Protein AF-A0A430VL19-F1 (afdb_monomer)

Radius of gyration: 13.89 Å; Cα contacts (8 Å, |Δi|>4): 177; chains: 1; bounding box: 32×30×32 Å

Sequence (88 aa):
GAGGYVIFLDQNRNRTYDGADTAIQTITFGQGDWARVRLAALTGPAALVFDPRGIPQDFTGATVTLSDRAGTYTQGVALSPQGRGSLP

pLDDT: mean 95.74, std 3.65, range [72.06, 98.38]

Mean predicted aligned error: 2.77 Å

Solvent-accessible surface area (backbone atoms only — not comparable to full-atom values): 5276 Å² total; per-residue (Å²): 131,39,45,64,55,70,46,65,47,66,71,84,70,77,65,57,93,54,94,83,39,50,75,78,44,79,47,57,30,48,41,79,98,33,43,49,38,26,61,71,47,74,48,65,69,94,52,84,40,61,47,101,86,70,48,61,54,94,35,84,29,29,37,43,27,34,21,40,72,85,66,84,46,74,48,58,37,38,29,42,47,82,68,49,77,44,74,125

Structure (mmCIF, N/CA/C/O backbone):
data_AF-A0A430VL19-F1
#
_entry.id   AF-A0A430VL19-F1
#
loop_
_atom_site.group_PDB
_atom_site.id
_atom_site.type_symbol
_atom_site.label_atom_id
_atom_site.label_alt_id
_atom_site.label_comp_id
_atom_site.label_asym_id
_atom_site.label_entity_id
_atom_site.label_seq_id
_atom_site.pdbx_PDB_ins_code
_atom_site.Cartn_x
_atom_site.Cartn_y
_atom_site.Cartn_z
_atom_site.occupancy
_atom_site.B_iso_or_equiv
_atom_site.auth_seq_id
_atom_site.auth_comp_id
_atom_site.auth_asym_id
_atom_site.auth_atom_id
_atom_site.pdbx_PDB_model_num
ATOM 1 N N . GLY A 1 1 ? -7.266 -10.471 5.704 1.00 77.38 1 GLY A N 1
ATOM 2 C CA . GLY A 1 1 ? -6.158 -10.355 6.677 1.00 77.38 1 GLY A CA 1
ATOM 3 C C . GLY A 1 1 ? -6.109 -8.941 7.223 1.00 77.38 1 GLY A C 1
ATOM 4 O O . GLY A 1 1 ? -6.849 -8.103 6.737 1.00 77.38 1 GLY A O 1
ATOM 5 N N . ALA A 1 2 ? -5.259 -8.664 8.209 1.00 95.50 2 ALA A N 1
ATOM 6 C CA . ALA A 1 2 ? -5.099 -7.328 8.797 1.00 95.50 2 ALA A CA 1
ATOM 7 C C . ALA A 1 2 ? -4.327 -6.331 7.904 1.00 95.50 2 ALA A C 1
ATOM 9 O O . ALA A 1 2 ? -4.161 -5.178 8.292 1.00 95.50 2 ALA A O 1
ATOM 10 N N . GLY A 1 3 ? -3.870 -6.764 6.725 1.00 96.94 3 GLY A N 1
ATOM 11 C CA . GLY A 1 3 ? -2.993 -6.003 5.838 1.00 96.94 3 GLY A CA 1
ATOM 12 C C . GLY A 1 3 ? -1.519 -6.153 6.208 1.00 96.94 3 GLY A C 1
ATOM 13 O O . GLY A 1 3 ? -1.158 -6.951 7.075 1.00 96.94 3 GLY A O 1
ATOM 14 N N . GLY A 1 4 ? -0.672 -5.394 5.526 1.00 97.00 4 GLY A N 1
ATOM 15 C CA . GLY A 1 4 ? 0.772 -5.416 5.701 1.00 97.00 4 GLY A CA 1
ATOM 16 C C . GLY A 1 4 ? 1.471 -4.706 4.551 1.00 97.00 4 GLY A C 1
ATOM 17 O O . GLY A 1 4 ? 0.811 -4.162 3.664 1.00 97.00 4 GLY A O 1
ATOM 18 N N . TYR A 1 5 ? 2.796 -4.738 4.559 1.00 96.50 5 TYR A N 1
ATOM 19 C CA . TYR A 1 5 ? 3.605 -4.281 3.437 1.00 96.50 5 TYR A CA 1
ATOM 20 C C . TYR A 1 5 ? 4.802 -5.203 3.227 1.00 96.50 5 TYR A C 1
ATOM 22 O O . TYR A 1 5 ? 5.240 -5.919 4.134 1.00 96.50 5 TYR A O 1
ATOM 30 N N . VAL A 1 6 ? 5.334 -5.154 2.013 1.00 97.88 6 VAL A N 1
ATOM 31 C CA . VAL A 1 6 ? 6.548 -5.856 1.619 1.00 97.88 6 VAL A CA 1
ATOM 32 C C . VAL A 1 6 ? 7.522 -4.852 1.017 1.00 97.88 6 VAL A C 1
ATOM 34 O O . VAL A 1 6 ? 7.132 -3.979 0.245 1.00 97.88 6 VAL A O 1
ATOM 37 N N . ILE A 1 7 ? 8.790 -4.971 1.391 1.00 97.62 7 ILE A N 1
ATOM 38 C CA . ILE A 1 7 ? 9.900 -4.363 0.662 1.00 97.62 7 ILE A CA 1
ATOM 39 C C . ILE A 1 7 ? 10.452 -5.467 -0.224 1.00 97.62 7 ILE A C 1
ATOM 41 O O . ILE A 1 7 ? 10.820 -6.525 0.288 1.0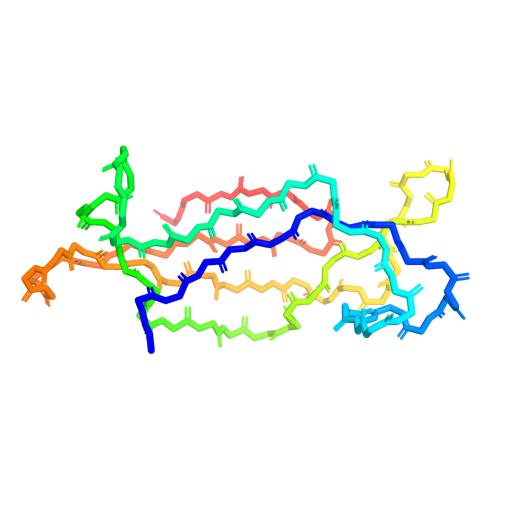0 97.62 7 ILE A O 1
ATOM 45 N N . PHE A 1 8 ? 10.487 -5.243 -1.532 1.00 97.88 8 PHE A N 1
ATOM 46 C CA . PHE A 1 8 ? 10.867 -6.257 -2.507 1.00 97.88 8 PHE A CA 1
ATOM 47 C C . PHE A 1 8 ? 11.829 -5.696 -3.552 1.00 97.88 8 PHE A C 1
ATOM 49 O O . PHE A 1 8 ? 11.916 -4.484 -3.754 1.00 97.88 8 PHE A O 1
ATOM 56 N N . LEU A 1 9 ? 12.561 -6.598 -4.197 1.00 97.06 9 LEU A N 1
ATOM 57 C CA . LEU A 1 9 ? 13.337 -6.309 -5.393 1.00 97.06 9 LEU A CA 1
ATOM 58 C C . LEU A 1 9 ? 12.490 -6.664 -6.620 1.00 97.06 9 LEU A C 1
ATOM 60 O O . LEU A 1 9 ? 12.203 -7.841 -6.806 1.00 97.06 9 LEU A O 1
ATOM 64 N N . ASP A 1 10 ? 12.141 -5.666 -7.436 1.00 95.50 10 ASP A N 1
ATOM 65 C CA . ASP A 1 10 ? 11.437 -5.841 -8.719 1.00 95.50 10 ASP A CA 1
ATOM 66 C C . ASP A 1 10 ? 12.404 -6.409 -9.773 1.00 95.50 10 ASP A C 1
ATOM 68 O O . ASP A 1 10 ? 13.169 -5.677 -10.414 1.00 95.50 10 ASP A O 1
ATOM 72 N N . GLN A 1 11 ? 12.444 -7.736 -9.896 1.00 94.06 11 GLN A N 1
ATOM 73 C CA . GLN A 1 11 ? 13.436 -8.434 -10.724 1.00 94.06 11 GLN A CA 1
ATOM 74 C C . GLN A 1 11 ? 13.027 -8.476 -12.197 1.00 94.06 11 GLN A C 1
ATOM 76 O O . GLN A 1 11 ? 13.886 -8.438 -13.085 1.00 94.06 11 GLN A O 1
ATOM 81 N N . ASN A 1 12 ? 11.723 -8.536 -12.460 1.00 93.88 12 ASN A N 1
ATOM 82 C CA . ASN A 1 12 ? 11.164 -8.630 -13.807 1.00 93.88 12 ASN A CA 1
ATOM 83 C C . ASN A 1 12 ? 10.797 -7.252 -14.404 1.00 93.88 12 ASN A C 1
ATOM 85 O O . ASN A 1 12 ? 10.460 -7.173 -15.587 1.00 93.88 12 ASN A O 1
ATOM 89 N N . ARG A 1 13 ? 10.947 -6.171 -13.620 1.00 92.81 13 ARG A N 1
ATOM 90 C CA . ARG A 1 13 ? 10.696 -4.765 -13.983 1.00 92.81 13 ARG A CA 1
ATOM 91 C C . ARG A 1 13 ? 9.236 -4.476 -14.321 1.00 92.81 13 ARG A C 1
ATOM 93 O O . ARG A 1 13 ? 8.948 -3.571 -15.115 1.00 92.81 13 ARG A O 1
ATOM 100 N N . ASN A 1 14 ? 8.308 -5.242 -13.757 1.00 93.19 14 ASN A N 1
ATOM 101 C CA . ASN A 1 14 ? 6.882 -5.057 -13.998 1.00 93.19 14 ASN A CA 1
ATOM 102 C C . ASN A 1 14 ? 6.221 -4.097 -12.996 1.00 93.19 14 ASN A C 1
ATOM 104 O O . ASN A 1 14 ? 5.049 -3.762 -13.175 1.00 93.19 14 ASN A O 1
ATOM 108 N N . ARG A 1 15 ? 6.986 -3.593 -12.015 1.00 94.12 15 ARG A N 1
ATOM 109 C CA . ARG A 1 15 ? 6.572 -2.592 -11.019 1.00 94.12 15 ARG A CA 1
ATOM 110 C C . ARG A 1 15 ? 5.472 -3.066 -10.070 1.00 94.12 15 ARG A C 1
ATOM 112 O O . ARG A 1 15 ? 4.816 -2.254 -9.417 1.00 94.12 15 ARG A O 1
ATOM 119 N N . THR A 1 16 ? 5.273 -4.371 -9.968 1.00 93.75 16 THR A N 1
ATOM 120 C CA . THR A 1 16 ? 4.349 -5.008 -9.031 1.00 93.75 16 THR A CA 1
ATOM 121 C C . THR A 1 16 ? 5.101 -6.053 -8.230 1.00 93.75 16 THR A C 1
ATOM 123 O O . THR A 1 16 ? 6.119 -6.535 -8.691 1.00 93.75 16 THR A O 1
ATOM 126 N N . TYR A 1 17 ? 4.624 -6.378 -7.029 1.00 95.81 17 TYR A N 1
ATOM 127 C CA . TYR A 1 17 ? 5.189 -7.496 -6.282 1.00 95.81 17 TYR A CA 1
ATOM 128 C C . TYR A 1 17 ? 4.497 -8.792 -6.699 1.00 95.81 17 TYR A C 1
ATOM 130 O O . TYR A 1 17 ? 3.285 -8.930 -6.497 1.00 95.81 17 TYR A O 1
ATOM 138 N N . ASP A 1 18 ? 5.255 -9.740 -7.241 1.00 95.25 18 ASP A N 1
ATOM 139 C CA . ASP A 1 18 ? 4.756 -11.064 -7.603 1.00 95.25 18 ASP A CA 1
ATOM 140 C C . ASP A 1 18 ? 5.740 -12.202 -7.261 1.00 95.25 18 ASP A C 1
ATOM 142 O O . ASP A 1 18 ? 6.728 -12.025 -6.550 1.00 95.25 18 ASP A O 1
ATOM 146 N N . GLY A 1 19 ? 5.422 -13.424 -7.701 1.00 93.75 19 GLY A N 1
ATOM 147 C CA . GLY A 1 19 ? 6.207 -14.621 -7.385 1.00 93.75 19 GLY A CA 1
ATOM 148 C C . GLY A 1 19 ? 7.599 -14.677 -8.026 1.00 93.75 19 GLY A C 1
ATOM 149 O O . GLY A 1 19 ? 8.376 -15.560 -7.668 1.00 93.75 19 GLY A O 1
ATOM 150 N N . ALA A 1 20 ? 7.914 -13.784 -8.967 1.00 93.94 20 ALA A N 1
ATOM 151 C CA . ALA A 1 20 ? 9.243 -13.658 -9.555 1.00 93.94 20 ALA A CA 1
ATOM 152 C C . ALA A 1 20 ? 10.168 -12.741 -8.740 1.00 93.94 20 ALA A C 1
ATOM 154 O O . ALA A 1 20 ? 11.362 -12.692 -9.036 1.00 93.94 20 ALA A O 1
ATOM 155 N N . ASP A 1 21 ? 9.635 -12.034 -7.739 1.00 97.00 21 ASP A N 1
ATOM 156 C CA . ASP A 1 21 ? 10.376 -11.061 -6.948 1.00 97.00 21 ASP A CA 1
ATOM 157 C C . ASP A 1 21 ? 10.898 -11.624 -5.630 1.00 97.00 21 ASP A C 1
ATOM 159 O O . ASP A 1 21 ? 10.347 -12.538 -5.010 1.00 97.00 21 ASP A O 1
ATOM 163 N N . THR A 1 22 ? 11.953 -10.984 -5.135 1.00 97.12 22 THR A N 1
ATOM 164 C CA . THR A 1 22 ? 12.540 -11.313 -3.837 1.00 97.12 22 THR A CA 1
ATOM 165 C C . THR A 1 22 ? 12.014 -10.365 -2.764 1.00 97.12 22 THR A C 1
ATOM 167 O O . THR A 1 22 ? 12.260 -9.160 -2.818 1.00 97.12 22 THR A O 1
ATOM 170 N N . ALA A 1 23 ? 11.344 -10.905 -1.742 1.00 97.75 23 ALA A N 1
ATOM 171 C CA . ALA A 1 23 ? 10.991 -10.145 -0.545 1.00 97.75 23 ALA A CA 1
ATOM 172 C C . ALA A 1 23 ? 12.227 -9.921 0.344 1.00 97.75 23 ALA A C 1
ATOM 174 O O . ALA A 1 23 ? 12.870 -10.867 0.790 1.00 97.75 23 ALA A O 1
ATOM 175 N N . ILE A 1 24 ? 12.531 -8.658 0.633 1.00 97.94 24 ILE A N 1
ATOM 176 C CA . ILE A 1 24 ? 13.597 -8.222 1.547 1.00 97.94 24 ILE A CA 1
ATOM 177 C C . ILE A 1 24 ? 13.054 -8.128 2.976 1.00 97.94 24 ILE A C 1
ATOM 179 O O . ILE A 1 24 ? 13.703 -8.546 3.932 1.00 97.94 24 ILE A O 1
ATOM 183 N N . GLN A 1 25 ? 11.845 -7.584 3.126 1.00 97.62 25 GLN A N 1
ATOM 184 C CA . GLN A 1 25 ? 11.143 -7.486 4.401 1.00 97.62 25 GLN A CA 1
ATOM 185 C C . GLN A 1 25 ? 9.657 -7.711 4.173 1.00 97.62 25 GLN A C 1
ATOM 187 O O . GLN A 1 25 ? 9.082 -7.138 3.255 1.00 97.62 25 GLN A O 1
ATOM 192 N N . THR A 1 26 ? 9.028 -8.489 5.049 1.00 96.81 26 THR A N 1
ATOM 193 C CA . THR A 1 26 ? 7.571 -8.619 5.104 1.00 96.81 26 THR A CA 1
ATOM 194 C C . THR A 1 26 ? 7.094 -8.219 6.489 1.00 96.81 26 THR A C 1
ATOM 196 O O . THR A 1 26 ? 7.540 -8.791 7.483 1.00 96.81 26 THR A O 1
ATOM 199 N N . ILE A 1 27 ? 6.186 -7.248 6.552 1.00 97.25 27 ILE A N 1
ATOM 200 C CA . ILE A 1 27 ? 5.494 -6.867 7.781 1.00 97.25 27 ILE A CA 1
ATOM 201 C C . ILE A 1 27 ? 4.016 -7.194 7.631 1.00 97.25 27 ILE A C 1
ATOM 203 O O . ILE A 1 27 ? 3.320 -6.624 6.793 1.00 97.25 27 ILE A O 1
ATOM 207 N N . THR A 1 28 ? 3.534 -8.083 8.496 1.00 97.50 28 THR A N 1
ATOM 208 C CA . THR A 1 28 ? 2.114 -8.420 8.609 1.00 97.50 28 THR A CA 1
ATOM 209 C C . THR A 1 28 ? 1.507 -7.632 9.758 1.00 97.50 28 THR A C 1
ATOM 211 O O . THR A 1 28 ? 1.911 -7.773 10.915 1.00 97.50 28 THR A O 1
ATOM 214 N N . PHE A 1 29 ? 0.504 -6.811 9.4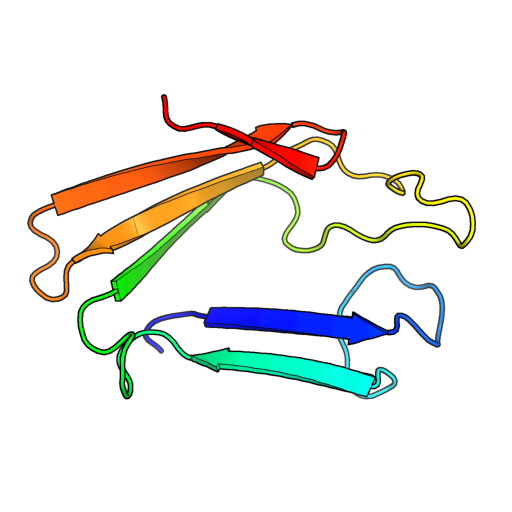62 1.00 98.00 29 PHE A N 1
ATOM 215 C CA . PHE A 1 29 ? -0.235 -6.113 10.503 1.00 98.00 29 PHE A CA 1
ATOM 216 C C . PHE A 1 29 ? -1.038 -7.105 11.352 1.00 98.00 29 PHE A C 1
ATOM 218 O O . PHE A 1 29 ? -1.426 -8.185 10.911 1.00 98.00 29 PHE A O 1
ATOM 225 N N . GLY A 1 30 ? -1.294 -6.751 12.609 1.00 97.81 30 GLY A N 1
ATOM 226 C CA . GLY A 1 30 ? -2.024 -7.601 13.544 1.00 97.81 30 GLY A CA 1
ATOM 227 C C . GLY A 1 30 ? -1.255 -8.763 14.154 1.00 97.81 30 GLY A C 1
ATOM 228 O O . GLY A 1 30 ? -1.865 -9.561 14.865 1.00 97.81 30 GLY A O 1
ATOM 229 N N . GLN A 1 31 ? 0.063 -8.802 13.976 1.00 96.75 31 GLN A N 1
ATOM 230 C CA . GLN A 1 31 ? 0.962 -9.773 14.598 1.00 96.75 31 GLN A CA 1
ATOM 231 C C . GLN A 1 31 ? 2.150 -9.070 15.268 1.00 96.75 31 GLN A C 1
ATOM 233 O O . GLN A 1 31 ? 2.521 -7.972 14.859 1.00 96.75 31 GLN A O 1
ATOM 238 N N . GLY A 1 32 ? 2.741 -9.700 16.292 1.00 95.44 32 GLY A N 1
ATOM 239 C CA . GLY A 1 32 ? 3.936 -9.195 16.984 1.00 95.44 32 GLY A CA 1
ATOM 240 C C . GLY A 1 32 ? 3.801 -7.739 17.438 1.00 95.44 32 GLY A C 1
ATOM 241 O O . GLY A 1 32 ? 2.756 -7.336 17.954 1.00 95.44 32 GLY A O 1
ATOM 242 N N . ASP A 1 33 ? 4.826 -6.935 17.171 1.00 96.19 33 ASP A N 1
ATOM 243 C CA . ASP A 1 33 ? 4.846 -5.500 17.495 1.00 96.19 33 ASP A CA 1
ATOM 244 C C . ASP A 1 33 ? 3.769 -4.695 16.741 1.00 96.19 33 ASP A C 1
ATOM 246 O O . ASP A 1 33 ? 3.336 -3.634 17.187 1.00 96.19 33 ASP A O 1
ATOM 250 N N . TRP A 1 34 ? 3.247 -5.241 15.639 1.00 96.25 34 TRP A N 1
ATOM 251 C CA . TRP A 1 34 ? 2.174 -4.659 14.831 1.00 96.25 34 TRP A CA 1
ATOM 252 C C . TRP A 1 34 ? 0.781 -5.172 15.225 1.00 96.25 34 TRP A C 1
ATOM 254 O O . TRP A 1 34 ? -0.200 -4.916 14.519 1.00 96.25 34 TRP A O 1
ATOM 264 N N . ALA A 1 35 ? 0.641 -5.872 16.361 1.00 96.94 35 ALA A N 1
ATOM 265 C CA . ALA A 1 35 ? -0.602 -6.521 16.798 1.00 96.94 35 ALA A CA 1
ATOM 266 C C . ALA A 1 35 ? -1.827 -5.593 16.854 1.00 96.94 35 ALA A C 1
ATOM 268 O O . ALA A 1 35 ? -2.968 -6.055 16.710 1.00 96.94 35 ALA A O 1
ATOM 269 N N . ARG A 1 36 ? -1.609 -4.288 17.045 1.00 97.06 36 ARG A N 1
ATOM 270 C CA . ARG A 1 36 ? -2.665 -3.275 17.173 1.00 97.06 36 ARG A CA 1
ATOM 271 C C . ARG A 1 36 ? -2.974 -2.504 15.891 1.00 97.06 36 ARG A C 1
ATOM 273 O O . ARG A 1 36 ? -3.948 -1.768 15.894 1.00 97.06 36 ARG A O 1
ATOM 280 N N . VAL A 1 37 ? -2.200 -2.685 14.826 1.00 97.44 37 VAL A N 1
ATOM 281 C CA . VAL A 1 37 ? -2.375 -1.959 13.559 1.00 97.44 37 VAL A CA 1
ATOM 282 C C . VAL A 1 37 ? -3.174 -2.814 12.583 1.00 97.44 37 VAL A C 1
ATOM 284 O O . VAL A 1 37 ? -3.042 -4.041 12.576 1.00 97.44 37 VAL A O 1
ATOM 287 N N . ARG A 1 38 ? -4.030 -2.190 11.779 1.00 98.00 38 ARG A N 1
ATOM 288 C CA . ARG A 1 38 ? -4.759 -2.804 10.665 1.00 98.00 38 ARG A CA 1
ATOM 289 C C . ARG A 1 38 ? -4.704 -1.867 9.460 1.00 98.00 38 ARG A C 1
ATOM 291 O O . ARG A 1 38 ? -4.715 -0.653 9.631 1.00 98.00 38 ARG A O 1
ATOM 298 N N . LEU A 1 39 ? -4.682 -2.418 8.252 1.00 98.06 39 LEU A N 1
ATOM 299 C CA . LEU A 1 39 ? -4.952 -1.658 7.035 1.00 98.06 39 LEU A CA 1
ATOM 300 C C . LEU A 1 39 ? -6.465 -1.465 6.918 1.00 98.06 39 LEU A C 1
ATOM 302 O O . LEU A 1 39 ? -7.200 -2.446 6.816 1.00 98.06 39 LEU A O 1
ATOM 306 N N . ALA A 1 40 ? -6.915 -0.214 6.938 1.00 97.81 40 ALA A N 1
ATOM 307 C CA . ALA A 1 40 ? -8.318 0.137 6.753 1.00 97.81 40 ALA A CA 1
ATOM 308 C C . ALA A 1 40 ? -8.632 0.419 5.280 1.00 97.81 40 ALA A C 1
ATOM 310 O O . ALA A 1 40 ? -9.644 -0.049 4.767 1.00 97.81 40 ALA A O 1
ATOM 311 N N . ALA A 1 41 ? -7.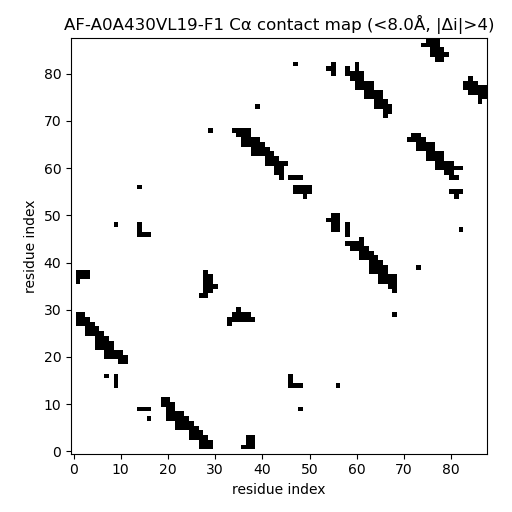753 1.152 4.592 1.00 97.25 41 ALA A N 1
ATOM 312 C CA . ALA A 1 41 ? -7.896 1.447 3.171 1.00 97.25 41 ALA A CA 1
ATOM 313 C C . ALA A 1 41 ? -6.547 1.772 2.520 1.00 97.25 41 ALA A C 1
ATOM 315 O O . ALA A 1 41 ? -5.598 2.192 3.183 1.00 97.25 41 ALA A O 1
ATOM 316 N N . LEU A 1 42 ? -6.496 1.611 1.201 1.00 97.38 42 LEU A N 1
ATOM 317 C CA . LEU A 1 42 ? -5.440 2.120 0.338 1.00 97.38 42 LEU A CA 1
ATOM 318 C C . LEU A 1 42 ? -6.109 2.803 -0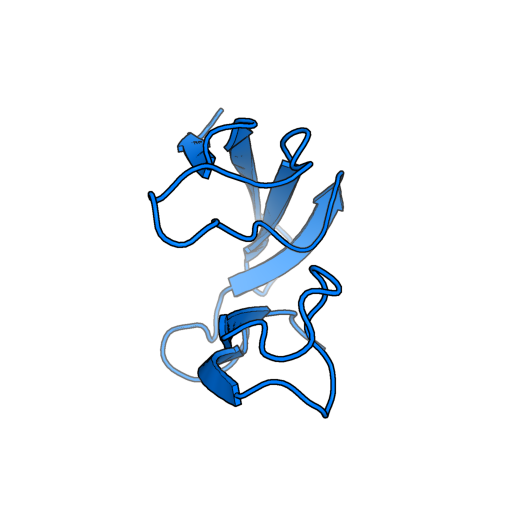.854 1.00 97.38 42 LEU A C 1
ATOM 320 O O . LEU A 1 42 ? -6.900 2.177 -1.557 1.00 97.38 42 LEU A O 1
ATOM 324 N N . THR A 1 43 ? -5.756 4.061 -1.091 1.00 97.81 43 THR A N 1
ATOM 325 C CA . THR A 1 43 ? -6.204 4.821 -2.260 1.00 97.81 43 THR A CA 1
ATOM 326 C C . THR A 1 43 ? -4.990 5.196 -3.098 1.00 97.81 43 THR A C 1
ATOM 328 O O . THR A 1 43 ? -4.078 5.839 -2.585 1.00 97.81 43 THR A O 1
ATOM 331 N N . GLY A 1 44 ? -4.983 4.825 -4.380 1.00 96.62 44 GLY A N 1
ATOM 332 C CA . GLY A 1 44 ? -3.847 5.025 -5.290 1.00 96.62 44 GLY A CA 1
ATOM 333 C C . GLY A 1 44 ? -3.072 3.730 -5.580 1.00 96.62 44 GLY A C 1
ATOM 334 O O . GLY A 1 44 ? -3.566 2.642 -5.271 1.00 96.62 44 GLY A O 1
ATOM 335 N N . PRO A 1 45 ? -1.882 3.820 -6.204 1.00 95.75 45 PRO A N 1
ATOM 336 C CA . PRO A 1 45 ? -1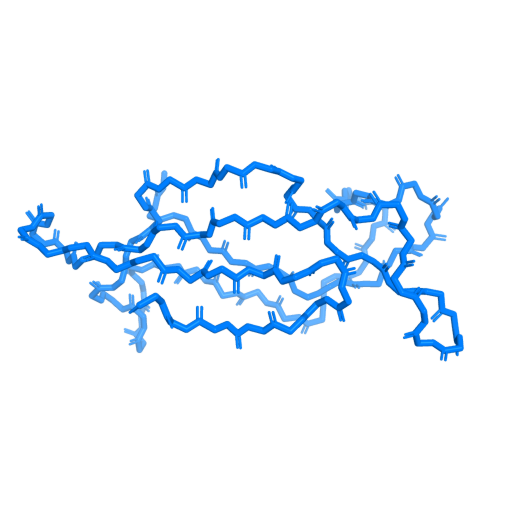.066 2.656 -6.538 1.00 95.75 45 PRO A CA 1
ATOM 337 C C . PRO A 1 45 ? -0.580 1.912 -5.287 1.00 95.75 45 PRO A C 1
ATOM 339 O O . PRO A 1 45 ? -0.199 2.527 -4.293 1.00 95.75 45 PRO A O 1
ATOM 342 N N . ALA A 1 46 ? -0.550 0.579 -5.357 1.00 94.81 46 ALA A N 1
ATOM 343 C CA . ALA A 1 46 ? -0.126 -0.281 -4.247 1.00 94.81 46 ALA A CA 1
ATOM 344 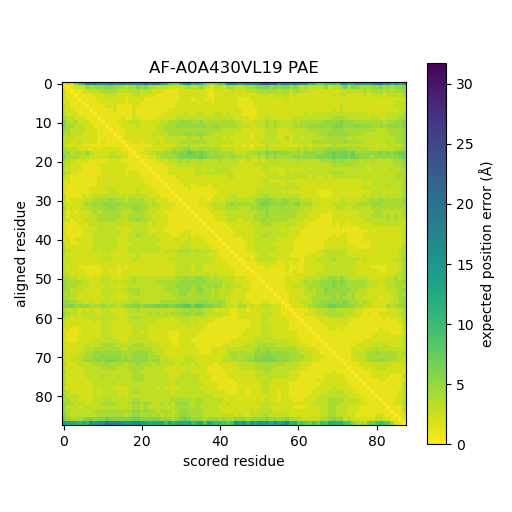C C . ALA A 1 46 ? 1.392 -0.483 -4.143 1.00 94.81 46 ALA A C 1
ATOM 346 O O . ALA A 1 46 ? 1.873 -0.964 -3.120 1.00 94.81 46 ALA A O 1
ATOM 347 N N . ALA A 1 47 ? 2.137 -0.117 -5.185 1.00 96.06 47 ALA A N 1
ATOM 348 C CA . ALA A 1 47 ? 3.582 -0.246 -5.235 1.00 96.06 47 ALA A CA 1
ATOM 349 C C . ALA A 1 47 ? 4.219 1.090 -5.621 1.00 96.06 47 ALA A C 1
ATOM 351 O O . ALA A 1 47 ? 3.777 1.767 -6.550 1.00 96.06 47 ALA A O 1
ATOM 352 N N . LEU A 1 48 ? 5.279 1.436 -4.899 1.00 96.69 48 LEU A N 1
ATOM 353 C CA . LEU A 1 48 ? 6.222 2.485 -5.246 1.00 96.69 48 LEU A CA 1
ATOM 354 C C . LEU A 1 48 ? 7.553 1.793 -5.532 1.00 96.69 48 LEU A C 1
ATOM 356 O O . LEU A 1 48 ? 8.164 1.230 -4.625 1.00 96.69 48 LEU A O 1
ATOM 360 N N . VAL A 1 49 ? 7.984 1.831 -6.789 1.00 97.06 49 VAL A N 1
ATOM 361 C CA . VAL A 1 49 ? 9.235 1.214 -7.241 1.00 97.06 49 VAL A CA 1
ATOM 362 C C . VAL A 1 49 ? 10.190 2.306 -7.693 1.00 97.06 49 VAL A C 1
ATOM 364 O O . VAL A 1 49 ? 9.780 3.283 -8.319 1.00 97.06 49 VAL A O 1
ATOM 367 N N . PHE A 1 50 ? 11.466 2.149 -7.360 1.00 95.62 50 PHE A N 1
ATOM 368 C CA . PHE A 1 50 ? 12.522 3.078 -7.735 1.00 95.62 50 PHE A CA 1
ATOM 369 C C . PHE A 1 50 ? 13.409 2.448 -8.803 1.00 95.62 50 PHE A C 1
ATOM 371 O O . PHE A 1 50 ? 13.717 1.258 -8.741 1.00 95.62 50 PHE A O 1
ATOM 378 N N . ASP A 1 51 ? 13.859 3.254 -9.761 1.00 92.69 51 ASP A N 1
ATOM 379 C CA . ASP A 1 51 ? 14.962 2.843 -10.624 1.00 92.69 51 ASP A CA 1
ATOM 380 C C . ASP A 1 51 ? 16.299 2.824 -9.841 1.00 92.69 51 ASP A C 1
ATOM 382 O O . A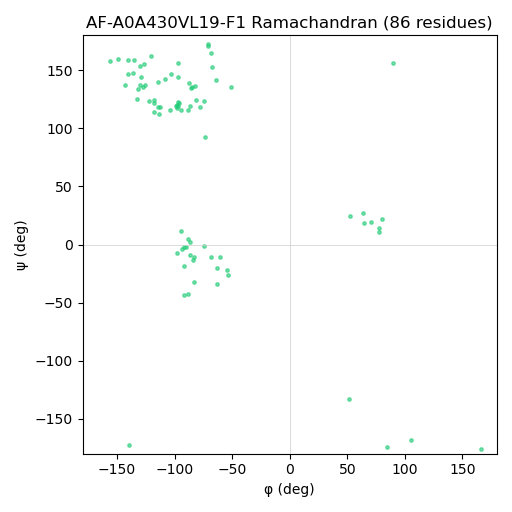SP A 1 51 ? 16.374 3.332 -8.716 1.00 92.69 51 ASP A O 1
ATOM 386 N N . PRO A 1 52 ? 17.395 2.288 -10.413 1.00 92.25 52 PRO A N 1
ATOM 387 C CA . PRO A 1 52 ? 18.698 2.249 -9.739 1.00 92.25 52 PRO A CA 1
ATOM 388 C C . PRO A 1 52 ? 19.297 3.616 -9.367 1.00 92.25 52 PRO A C 1
ATOM 390 O O . PRO A 1 52 ? 20.292 3.667 -8.650 1.00 92.25 52 PRO A O 1
ATOM 393 N N . ARG A 1 53 ? 18.729 4.727 -9.855 1.00 94.75 53 ARG A N 1
ATOM 394 C CA . ARG A 1 53 ? 19.136 6.094 -9.492 1.00 94.75 53 ARG A CA 1
ATOM 395 C C . ARG A 1 53 ? 18.332 6.631 -8.304 1.00 94.75 53 ARG A C 1
ATOM 397 O O . ARG A 1 53 ? 18.579 7.753 -7.873 1.00 94.75 53 ARG A O 1
ATOM 404 N N . GLY A 1 54 ? 17.377 5.858 -7.786 1.00 92.31 54 GLY A N 1
ATOM 405 C CA . GLY A 1 54 ? 16.481 6.270 -6.711 1.00 92.31 54 GLY A CA 1
ATOM 406 C C . GLY A 1 54 ? 15.317 7.137 -7.190 1.00 92.31 54 GLY A C 1
ATOM 407 O O . GLY A 1 54 ? 14.754 7.880 -6.389 1.00 92.31 54 GLY A O 1
ATOM 408 N N . ILE A 1 55 ? 14.950 7.075 -8.476 1.00 93.50 55 ILE A N 1
ATOM 409 C CA . ILE A 1 55 ? 13.831 7.846 -9.031 1.00 93.50 55 ILE A CA 1
ATOM 410 C C . ILE A 1 55 ? 12.571 6.965 -9.059 1.00 93.50 55 ILE A C 1
ATOM 412 O O . ILE A 1 55 ? 12.587 5.923 -9.724 1.00 93.50 55 ILE A O 1
ATOM 416 N N . PRO A 1 56 ? 11.473 7.371 -8.390 1.00 95.69 56 PRO A N 1
ATOM 417 C CA . PRO A 1 56 ? 10.178 6.700 -8.488 1.00 95.69 56 PRO A CA 1
ATOM 418 C C . PRO A 1 56 ? 9.726 6.486 -9.931 1.00 95.69 56 PRO A C 1
ATOM 420 O O . PRO A 1 56 ? 9.815 7.393 -10.757 1.00 95.69 56 PRO A O 1
ATOM 423 N N . GLN A 1 57 ? 9.217 5.294 -10.219 1.00 94.81 57 GLN A N 1
ATOM 424 C CA . GLN A 1 57 ? 8.696 4.910 -11.527 1.00 94.81 57 GLN A CA 1
ATOM 425 C C . GLN A 1 57 ? 7.166 4.905 -11.486 1.00 94.81 57 GLN A C 1
ATOM 427 O O . GLN A 1 57 ? 6.575 4.116 -10.753 1.00 94.81 57 GLN A O 1
ATOM 432 N N . ASP A 1 58 ? 6.533 5.782 -12.269 1.00 89.44 58 ASP A N 1
ATOM 433 C CA . ASP A 1 58 ? 5.079 5.823 -12.509 1.00 89.44 58 ASP A CA 1
ATOM 434 C C . ASP A 1 58 ? 4.186 5.853 -11.246 1.00 89.44 58 ASP A C 1
ATOM 436 O O . ASP A 1 58 ? 3.013 5.482 -11.283 1.00 89.44 58 ASP A O 1
ATOM 440 N N . PHE A 1 59 ? 4.718 6.332 -10.116 1.00 96.19 59 PHE A N 1
ATOM 441 C CA . PHE A 1 59 ? 3.971 6.468 -8.869 1.00 96.19 59 PHE A CA 1
ATOM 442 C C . PHE A 1 59 ? 3.276 7.829 -8.793 1.00 96.19 59 PHE A C 1
ATOM 444 O O . PHE A 1 59 ? 3.919 8.873 -8.704 1.00 96.19 59 PHE A O 1
ATOM 451 N N . THR A 1 60 ? 1.945 7.830 -8.781 1.00 96.50 60 THR A N 1
ATOM 452 C CA . THR A 1 60 ? 1.135 9.061 -8.740 1.00 96.50 60 THR A CA 1
ATOM 453 C C . THR A 1 60 ? 0.880 9.588 -7.326 1.00 96.50 60 THR A C 1
ATOM 455 O O . THR A 1 60 ? 0.178 10.583 -7.163 1.00 96.50 60 THR A O 1
ATOM 458 N N . GLY A 1 61 ? 1.436 8.935 -6.303 1.00 97.12 61 GLY A N 1
ATOM 459 C CA . GLY A 1 61 ? 1.079 9.156 -4.904 1.00 97.12 61 GLY A CA 1
ATOM 460 C C . GLY A 1 61 ? -0.060 8.245 -4.444 1.00 97.12 61 GLY A C 1
ATOM 461 O O . GLY A 1 61 ? -0.855 7.762 -5.253 1.00 97.12 61 GLY A O 1
ATOM 462 N N . ALA A 1 62 ? -0.127 8.004 -3.138 1.00 97.75 62 ALA A N 1
ATOM 463 C CA . ALA A 1 62 ? -1.136 7.150 -2.519 1.00 97.75 62 ALA A CA 1
ATOM 464 C C . ALA A 1 62 ? -1.460 7.616 -1.096 1.00 97.75 62 ALA A C 1
ATOM 466 O O . ALA A 1 62 ? -0.647 8.272 -0.452 1.00 97.75 62 ALA A O 1
ATOM 467 N N . THR A 1 63 ? -2.616 7.217 -0.579 1.00 98.25 63 THR A N 1
ATOM 468 C CA . THR A 1 63 ? -2.961 7.364 0.837 1.00 98.25 63 THR A CA 1
ATOM 469 C C . THR A 1 63 ? -3.183 5.988 1.440 1.00 98.25 63 THR A C 1
ATOM 471 O O . THR A 1 63 ? -4.051 5.241 0.987 1.00 98.25 63 THR A O 1
ATOM 474 N N . VAL A 1 64 ? -2.416 5.666 2.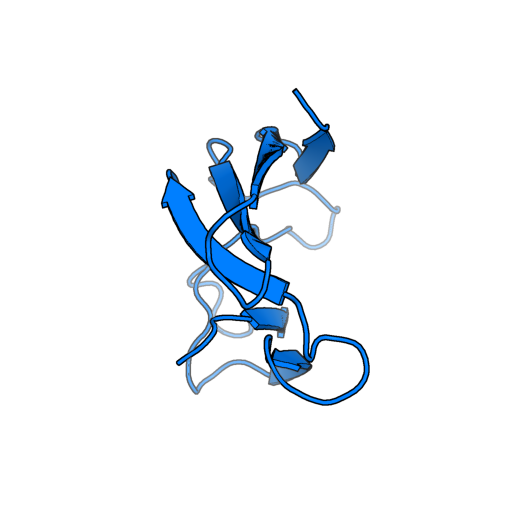481 1.00 97.56 64 VAL A N 1
ATOM 475 C CA . VAL A 1 64 ? -2.602 4.466 3.301 1.00 97.56 64 VAL A CA 1
ATOM 476 C C . VAL A 1 64 ? -3.377 4.867 4.546 1.00 97.56 64 VAL A C 1
ATOM 478 O O . VAL A 1 64 ? -2.894 5.662 5.347 1.00 97.56 64 VAL A O 1
ATOM 481 N N . THR A 1 65 ? -4.572 4.323 4.736 1.00 98.12 65 THR A N 1
ATOM 482 C CA . THR A 1 65 ? -5.344 4.526 5.963 1.00 98.12 65 THR A CA 1
ATOM 483 C C . THR A 1 65 ? -5.154 3.325 6.871 1.00 98.12 65 THR A C 1
ATOM 485 O O . THR A 1 65 ? -5.504 2.197 6.517 1.00 98.12 65 THR A O 1
ATOM 488 N N . LEU A 1 66 ? -4.612 3.571 8.058 1.00 97.88 66 LEU A N 1
ATOM 489 C CA . LEU A 1 66 ? -4.427 2.569 9.098 1.00 97.88 66 LEU A CA 1
ATOM 490 C C . LEU A 1 66 ? -5.489 2.748 10.176 1.00 97.88 66 LEU A C 1
ATOM 492 O O . LEU A 1 66 ? -5.875 3.877 10.472 1.00 97.88 66 LEU A O 1
ATOM 496 N N . SER A 1 67 ? -5.929 1.652 10.786 1.00 98.38 67 SER A N 1
ATOM 497 C CA . SER A 1 67 ? -6.770 1.685 11.979 1.00 98.38 67 SER A CA 1
ATOM 498 C C . SER A 1 67 ? -6.128 0.966 13.153 1.00 98.38 67 SER A C 1
ATOM 500 O O . SER A 1 67 ? -5.227 0.132 12.998 1.00 98.38 67 SER A O 1
ATOM 502 N N . ASP A 1 68 ? -6.635 1.265 14.343 1.00 97.81 68 ASP A N 1
ATOM 503 C CA . ASP A 1 68 ? -6.384 0.445 15.515 1.00 97.81 68 ASP A CA 1
ATOM 504 C C . ASP A 1 68 ? -7.133 -0.904 15.425 1.00 97.81 68 ASP A C 1
ATOM 506 O O . ASP A 1 68 ? -7.945 -1.151 14.525 1.00 97.81 68 ASP A O 1
ATOM 510 N N . ARG A 1 69 ? -6.863 -1.803 16.379 1.00 96.88 69 ARG A N 1
ATOM 511 C CA . ARG A 1 69 ? -7.468 -3.143 16.424 1.00 96.88 69 ARG A CA 1
ATOM 512 C C . ARG A 1 69 ? -8.986 -3.109 16.606 1.00 96.88 69 ARG A C 1
ATOM 514 O O . ARG A 1 69 ? -9.643 -4.015 16.099 1.00 96.88 69 ARG A O 1
ATOM 521 N N . ALA A 1 70 ? -9.517 -2.137 17.349 1.00 96.62 70 ALA A N 1
ATOM 522 C CA . ALA A 1 70 ? -10.952 -2.019 17.587 1.00 96.62 70 ALA A CA 1
ATOM 523 C C . ALA A 1 70 ? -11.688 -1.307 16.437 1.00 96.62 70 ALA A C 1
ATOM 525 O O . ALA A 1 70 ? -12.914 -1.331 16.408 1.00 96.62 70 ALA A O 1
ATOM 526 N N . GLY A 1 71 ? -10.959 -0.693 15.495 1.00 95.69 71 GLY A N 1
ATOM 527 C CA . GLY A 1 71 ? -11.536 0.074 14.388 1.00 95.69 71 GLY A CA 1
ATOM 528 C C . GLY A 1 71 ? -12.176 1.392 14.831 1.00 95.69 71 GLY A C 1
ATOM 529 O O . GLY A 1 71 ? -13.011 1.939 14.120 1.00 95.69 71 GLY A O 1
ATOM 530 N N . THR A 1 72 ? -11.813 1.885 16.014 1.00 97.31 72 THR A N 1
ATOM 531 C CA . THR A 1 72 ? -12.351 3.120 16.606 1.00 97.31 72 THR A CA 1
ATOM 532 C C . THR A 1 72 ? -11.520 4.349 16.260 1.00 97.31 72 THR A C 1
ATOM 534 O O . THR A 1 72 ? -12.012 5.470 16.361 1.00 97.31 72 THR A O 1
ATOM 537 N N . TYR A 1 73 ? -10.274 4.146 15.831 1.00 97.25 73 TYR A N 1
ATOM 538 C CA . TYR A 1 73 ? -9.377 5.204 15.399 1.00 97.25 73 TYR A CA 1
ATOM 539 C C . TYR A 1 73 ? -8.772 4.868 14.042 1.00 97.25 73 TYR A C 1
ATOM 541 O O . TYR A 1 73 ? -8.325 3.741 13.815 1.00 97.25 73 TYR A O 1
ATOM 549 N N . THR A 1 74 ? -8.709 5.868 13.165 1.00 97.50 74 THR A N 1
ATOM 550 C CA . THR A 1 74 ? -8.036 5.779 11.870 1.00 97.50 74 THR A CA 1
ATOM 551 C C . THR A 1 74 ? -7.081 6.944 11.677 1.00 97.50 74 THR A C 1
ATOM 553 O O . THR A 1 74 ? -7.406 8.069 12.053 1.00 97.50 74 THR A O 1
ATOM 556 N N . GLN A 1 75 ? -5.952 6.688 11.023 1.00 97.44 75 GLN A N 1
ATOM 557 C CA . GLN A 1 75 ? -5.016 7.715 10.583 1.00 97.44 75 GLN A CA 1
ATOM 558 C C . GLN A 1 75 ? -4.643 7.492 9.118 1.00 97.44 75 GLN A C 1
ATOM 560 O O . GLN A 1 75 ? -4.345 6.369 8.706 1.00 97.44 75 GLN A O 1
ATOM 565 N N . GLY A 1 76 ? -4.665 8.568 8.336 1.00 97.69 76 GLY A N 1
ATOM 566 C CA . GLY A 1 76 ? -4.174 8.571 6.963 1.00 97.69 76 GLY A CA 1
ATOM 567 C C . GLY A 1 76 ? -2.682 8.878 6.924 1.00 97.69 76 GLY A C 1
ATOM 568 O O . GLY A 1 76 ? -2.207 9.758 7.630 1.00 97.69 76 GLY A O 1
ATOM 569 N N . VAL A 1 77 ? -1.943 8.175 6.077 1.00 97.06 77 VAL A N 1
ATOM 570 C CA . VAL A 1 77 ? -0.568 8.512 5.711 1.00 97.06 77 VAL A CA 1
ATOM 571 C C . VAL A 1 77 ? -0.562 8.790 4.219 1.00 97.06 77 VAL A C 1
ATOM 573 O O . VAL A 1 77 ? -0.825 7.890 3.420 1.00 97.06 77 VAL A O 1
ATOM 576 N N . ALA A 1 78 ? -0.290 10.035 3.847 1.00 97.88 78 ALA A N 1
ATOM 577 C CA . ALA A 1 78 ? -0.143 10.415 2.452 1.00 97.88 78 ALA A CA 1
ATOM 578 C C . ALA A 1 78 ? 1.292 10.134 1.994 1.00 97.88 78 ALA A C 1
ATOM 580 O O . ALA A 1 78 ? 2.251 10.448 2.697 1.00 97.88 78 ALA A O 1
ATOM 581 N N . LEU A 1 79 ? 1.428 9.551 0.809 1.00 97.19 79 LEU A N 1
ATOM 582 C CA . LEU A 1 79 ? 2.679 9.326 0.101 1.00 97.19 79 LEU A CA 1
ATOM 583 C C . LEU A 1 79 ? 2.670 10.197 -1.152 1.00 97.19 79 LEU A C 1
ATOM 585 O O . LEU A 1 79 ? 1.814 10.030 -2.023 1.00 97.19 79 LEU A O 1
ATOM 589 N N . SER A 1 80 ? 3.620 11.126 -1.255 1.00 96.88 80 SER A N 1
ATOM 590 C CA . SER A 1 80 ? 3.769 11.946 -2.461 1.00 96.88 80 SER A CA 1
ATOM 591 C C . SER A 1 80 ? 4.240 11.098 -3.655 1.00 96.88 80 SER A C 1
ATOM 593 O O . SER A 1 80 ? 4.786 10.012 -3.451 1.00 96.88 80 SER A O 1
ATOM 595 N N . PRO A 1 81 ? 4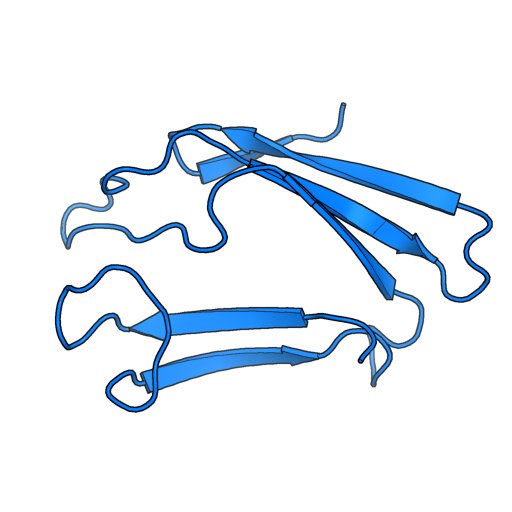.147 11.600 -4.902 1.00 96.81 81 PRO A N 1
ATOM 596 C CA . PRO A 1 81 ? 4.739 10.932 -6.069 1.00 96.81 81 PRO A CA 1
ATOM 597 C C . PRO A 1 81 ? 6.243 10.635 -5.918 1.00 96.81 81 PRO A C 1
ATOM 599 O O . PRO A 1 81 ? 6.781 9.741 -6.560 1.00 96.81 81 PRO A O 1
ATOM 602 N N . GLN A 1 82 ? 6.933 11.367 -5.036 1.00 95.44 82 GLN A N 1
ATOM 603 C CA . GLN A 1 82 ? 8.352 11.185 -4.721 1.00 95.44 82 GLN A CA 1
ATOM 604 C C . GLN A 1 82 ? 8.601 10.176 -3.586 1.00 95.44 82 GLN A C 1
ATOM 606 O O . GLN A 1 82 ? 9.734 10.035 -3.133 1.00 95.44 82 GLN A O 1
ATOM 611 N N . GLY A 1 83 ? 7.556 9.518 -3.079 1.00 93.56 83 GLY A N 1
ATOM 612 C CA . GLY A 1 83 ? 7.645 8.565 -1.975 1.00 93.56 83 GLY A CA 1
ATOM 613 C C . GLY A 1 83 ? 7.779 9.191 -0.589 1.00 93.56 83 GLY A C 1
ATOM 614 O O . GLY A 1 83 ? 8.128 8.497 0.362 1.00 93.56 83 GLY A O 1
ATOM 615 N N . ARG A 1 84 ? 7.526 10.498 -0.442 1.00 94.81 84 ARG A N 1
ATOM 616 C CA . ARG A 1 84 ? 7.605 11.164 0.865 1.00 94.81 84 ARG A CA 1
ATOM 617 C C . ARG A 1 84 ? 6.326 10.925 1.654 1.00 94.81 84 ARG A C 1
ATOM 619 O O . ARG A 1 84 ? 5.249 11.259 1.168 1.00 94.81 84 ARG A O 1
ATOM 626 N N . GLY A 1 85 ? 6.470 10.382 2.860 1.00 95.69 85 GLY A N 1
ATOM 627 C CA . GLY A 1 85 ? 5.372 10.206 3.804 1.00 95.69 85 GLY A CA 1
ATOM 628 C C . GLY A 1 85 ? 5.071 11.476 4.593 1.00 95.69 85 GLY A C 1
ATOM 629 O O . GLY A 1 85 ? 5.988 12.129 5.092 1.00 95.69 85 GLY A O 1
ATOM 630 N N . SER A 1 86 ? 3.792 11.799 4.743 1.00 97.12 86 SER A N 1
ATOM 631 C CA . SER A 1 86 ? 3.310 12.856 5.630 1.00 97.12 86 SER A CA 1
ATOM 632 C C . SER A 1 86 ? 2.022 12.436 6.327 1.00 97.12 86 SER A C 1
ATOM 634 O O . SER A 1 86 ? 1.189 11.732 5.748 1.00 97.12 86 SER A O 1
ATOM 636 N N . LEU A 1 87 ? 1.851 12.901 7.561 1.00 94.00 87 LEU A N 1
ATOM 637 C CA . LEU A 1 87 ? 0.564 12.858 8.243 1.00 94.00 87 LEU A CA 1
ATOM 638 C C . LEU A 1 87 ? -0.233 14.110 7.839 1.00 94.00 87 LEU A C 1
ATOM 640 O O . LEU A 1 87 ? 0.371 15.186 7.781 1.00 94.00 87 LEU A O 1
ATOM 644 N N . PRO A 1 88 ? -1.522 13.974 7.498 1.00 72.06 88 PRO A N 1
ATOM 645 C CA . PRO A 1 88 ? -2.415 15.109 7.311 1.00 72.06 88 PRO A CA 1
ATOM 646 C C . PRO A 1 88 ? -2.705 15.835 8.631 1.00 72.06 88 PRO A C 1
ATOM 648 O O . PRO A 1 88 ? -2.548 15.218 9.713 1.00 72.06 88 PRO A O 1
#

Nearest PDB structures (foldseek):
  6fvt-assembly1_4  TM=5.742E-01  e=6.257E+00  Saccharomyces cerevisiae S288C
  8rzf-assembly1_A  TM=4.785E-01  e=7.390E+00  Sulfolobus acidocaldarius
  8rza-assembly1_A-2  TM=4.788E-01  e=9.750E+00  Pyrococcus furiosus

Organism: Thermus scotoductus (NCBI:txid37636)

InterPro domains:
  IPR022346 General secretion pathway, GspH [PF12019] (3-83)

Secondary structure (DSSP, 8-state):
---EEEEEE-SSSSSS--TTSEEEEEEETTSGGGTTEEEEEEES-S--EE-TTS-EES---EEEEEEETTSS-EEEEEE-TT--EE--

Foldseek 3Di:
DQDWDFDWDPPVPPQDDDPVIDTPDTGDACDDPNVFKGFPDKAADPGFDADPVLATDPGQWMWTWMATPVRPDIWIWTQHSSRDTDTD